Protein AF-A0A067LTH7-F1 (afdb_monomer_lite)

Radius of gyration: 18.6 Å; chains: 1; bounding box: 41×39×45 Å

Foldseek 3Di:
DPDDDPDPVADPVNRVVVVVVVVVVLCVPPVVVPPDDDPVNSVVCCVPPVVVVCVVCVLVPDPVVCPPDDDPQDPVRVVVVVD

Secondary structure (DSSP, 8-state):
-----S-TTS-HHHHHHHHHHHHHHHHHHHSTT-SS--HHHHHHHIIIIIHHHHHHHHHHHSGGGGTTSPPPPPHHHHHHHH-

pLDDT: mean 82.75, std 8.86, range [55.25, 93.69]

Organism: Botryobasidium botryosum (strain FD-172 SS1) (NCBI:txid930990)

Structure (mmCIF, N/CA/C/O backbone):
data_AF-A0A067LTH7-F1
#
_entry.id   AF-A0A067LTH7-F1
#
loop_
_atom_site.group_PDB
_atom_site.id
_atom_site.type_symbol
_atom_site.label_atom_id
_atom_site.label_alt_id
_atom_site.label_comp_id
_atom_site.label_asym_id
_atom_site.label_entity_id
_atom_site.label_seq_id
_atom_site.pdbx_PDB_ins_code
_atom_site.Cartn_x
_atom_site.Cartn_y
_atom_site.Cartn_z
_atom_site.occupancy
_atom_site.B_iso_or_equiv
_atom_site.auth_seq_id
_atom_site.auth_comp_id
_atom_site.auth_asym_id
_atom_site.auth_atom_id
_atom_site.pdbx_PDB_model_num
ATOM 1 N N . LEU A 1 1 ? 2.551 16.753 5.418 1.00 68.12 1 LEU A N 1
ATOM 2 C CA . LEU A 1 1 ? 1.714 15.570 5.086 1.00 68.12 1 LEU A CA 1
ATOM 3 C C . LEU A 1 1 ? 1.109 15.765 3.698 1.00 68.12 1 LEU A C 1
ATOM 5 O O . LEU A 1 1 ? 0.284 16.663 3.557 1.00 68.12 1 LEU A O 1
ATOM 9 N N . TRP A 1 2 ? 1.547 14.992 2.701 1.00 81.75 2 TRP A N 1
ATOM 10 C CA . TRP A 1 2 ? 1.264 15.243 1.276 1.00 81.75 2 TRP A CA 1
ATOM 11 C C . TRP A 1 2 ? 0.287 14.244 0.632 1.00 81.75 2 TRP A C 1
ATOM 13 O O . TRP A 1 2 ? -0.357 14.588 -0.351 1.00 81.75 2 TRP A O 1
ATOM 23 N N . SER A 1 3 ? 0.110 13.047 1.200 1.00 83.81 3 SER A N 1
ATOM 24 C CA . SER A 1 3 ? -0.923 12.104 0.759 1.00 83.81 3 SER A CA 1
ATOM 25 C C . SER A 1 3 ? -2.149 12.162 1.675 1.00 83.81 3 SER A C 1
ATOM 27 O O . SER A 1 3 ? -2.038 12.248 2.904 1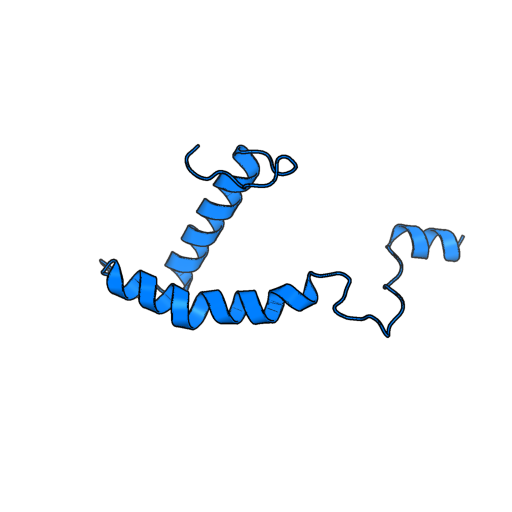.00 83.81 3 SER A O 1
ATOM 29 N N . ARG A 1 4 ? -3.342 12.134 1.076 1.00 84.44 4 ARG A N 1
ATOM 30 C CA . ARG A 1 4 ? -4.625 12.121 1.785 1.00 84.44 4 ARG A CA 1
ATOM 31 C C . ARG A 1 4 ? -5.517 11.062 1.147 1.00 84.44 4 ARG A C 1
ATOM 33 O O . ARG A 1 4 ? -5.652 11.035 -0.070 1.00 84.44 4 ARG A O 1
ATOM 40 N N . SER A 1 5 ? -6.102 10.196 1.970 1.00 85.62 5 SER A N 1
ATOM 41 C CA . SER A 1 5 ? -7.155 9.289 1.510 1.00 85.62 5 SER A CA 1
ATOM 42 C C . SER A 1 5 ? -8.471 10.046 1.360 1.00 85.62 5 SER A C 1
ATOM 44 O O . SER A 1 5 ? -8.749 10.966 2.128 1.00 85.62 5 SER A O 1
ATOM 46 N N . THR A 1 6 ? -9.296 9.629 0.404 1.00 88.56 6 THR A N 1
ATOM 47 C CA . THR A 1 6 ? -10.672 10.115 0.236 1.00 88.56 6 THR A CA 1
ATOM 48 C C . THR A 1 6 ? -11.567 9.714 1.414 1.00 88.56 6 THR A C 1
ATOM 50 O O . THR A 1 6 ? -12.566 10.371 1.683 1.00 88.56 6 THR A O 1
ATOM 53 N N . SER A 1 7 ? -11.211 8.649 2.143 1.00 85.06 7 SER A N 1
ATOM 54 C CA . SER A 1 7 ? -11.982 8.187 3.298 1.00 85.06 7 SER A CA 1
ATOM 55 C C . SER A 1 7 ? -11.636 8.984 4.564 1.00 85.06 7 SER A C 1
ATOM 57 O O . SER A 1 7 ? -10.465 8.999 4.959 1.00 85.06 7 SER A O 1
ATOM 59 N N . PRO A 1 8 ? -12.630 9.571 5.260 1.00 83.94 8 PRO A N 1
ATOM 60 C CA . PRO A 1 8 ? -12.409 10.293 6.514 1.00 83.94 8 PRO A CA 1
ATOM 61 C C . PRO A 1 8 ? -12.027 9.369 7.682 1.00 83.94 8 PRO A C 1
ATOM 63 O O . PRO A 1 8 ? -11.511 9.838 8.691 1.00 83.94 8 PRO A O 1
ATOM 66 N N . LEU A 1 9 ? -12.238 8.055 7.545 1.00 87.00 9 LEU A N 1
ATOM 67 C CA . LEU A 1 9 ? -11.899 7.054 8.564 1.00 87.00 9 LEU A CA 1
ATOM 68 C C . LEU A 1 9 ? -10.384 6.839 8.699 1.00 87.00 9 LEU A C 1
ATOM 70 O O . LEU A 1 9 ? -9.906 6.298 9.696 1.00 87.00 9 LEU A O 1
ATOM 74 N N . LEU A 1 10 ? -9.616 7.233 7.682 1.00 84.44 10 LEU A N 1
ATOM 75 C CA . LEU A 1 10 ? -8.169 7.084 7.664 1.00 84.44 10 LEU A CA 1
ATOM 76 C C . LEU A 1 10 ? -7.507 8.412 8.023 1.00 84.44 10 LEU A C 1
ATOM 78 O O . LEU A 1 10 ? -7.627 9.405 7.308 1.00 84.44 10 LEU A O 1
ATOM 82 N N . SER A 1 11 ? -6.753 8.417 9.123 1.00 87.06 11 SER A N 1
ATOM 83 C CA . SER A 1 11 ? -6.011 9.604 9.541 1.00 87.06 11 SER A CA 1
ATOM 84 C C . SER A 1 11 ? -4.941 9.985 8.513 1.00 87.06 11 SER A C 1
ATOM 86 O O . SER A 1 11 ? -4.290 9.128 7.909 1.00 87.06 11 SER A O 1
ATOM 88 N N . ARG A 1 12 ? -4.705 11.295 8.355 1.00 88.00 12 ARG A N 1
ATOM 89 C CA . ARG A 1 12 ? -3.698 11.834 7.419 1.00 88.00 12 ARG A CA 1
ATOM 90 C C . ARG A 1 12 ? -2.295 11.281 7.681 1.00 88.00 12 ARG A C 1
ATOM 92 O O . ARG A 1 12 ? -1.541 11.065 6.743 1.00 88.00 12 ARG A O 1
ATOM 99 N N . LEU A 1 13 ? -1.951 11.052 8.948 1.00 88.06 13 LEU A N 1
ATOM 100 C CA . LEU A 1 13 ? -0.659 10.492 9.340 1.00 88.06 13 LEU A CA 1
ATOM 101 C C . LEU A 1 13 ? -0.537 9.022 8.916 1.00 88.06 13 LEU A C 1
ATOM 103 O O . LEU A 1 13 ? 0.481 8.609 8.363 1.00 88.06 13 LEU A O 1
ATOM 107 N N . ARG A 1 14 ? -1.605 8.234 9.089 1.00 87.81 14 ARG A N 1
ATOM 108 C CA . ARG A 1 14 ? -1.628 6.834 8.656 1.00 87.81 14 ARG A CA 1
ATOM 109 C C . ARG A 1 14 ? -1.523 6.715 7.138 1.00 87.81 14 ARG A C 1
ATOM 111 O O . ARG A 1 14 ? -0.806 5.843 6.646 1.00 87.81 14 ARG A O 1
ATOM 118 N N . THR A 1 15 ? -2.188 7.595 6.387 1.00 90.75 15 THR A N 1
ATOM 119 C CA . THR A 1 15 ? -2.124 7.586 4.918 1.00 90.75 15 THR A CA 1
ATOM 120 C C . THR A 1 15 ? -0.741 7.967 4.406 1.00 90.75 15 THR A C 1
ATOM 122 O O . THR A 1 15 ? -0.234 7.300 3.506 1.00 90.75 15 THR A O 1
ATOM 125 N N . THR A 1 16 ? -0.083 8.967 5.000 1.00 92.62 16 THR A N 1
ATOM 126 C CA . THR A 1 16 ? 1.288 9.332 4.602 1.00 92.62 16 THR A CA 1
ATOM 127 C C . THR A 1 16 ? 2.287 8.239 4.911 1.00 92.62 16 THR A C 1
ATOM 129 O O . THR A 1 16 ? 3.046 7.869 4.021 1.00 92.62 16 THR A O 1
ATOM 132 N N . MET A 1 17 ? 2.230 7.648 6.106 1.00 93.69 17 MET A N 1
ATOM 133 C CA . MET A 1 17 ? 3.127 6.545 6.465 1.00 93.69 17 MET A CA 1
ATOM 134 C C . MET A 1 17 ? 2.942 5.338 5.544 1.00 93.69 17 MET A C 1
ATOM 136 O O . MET A 1 17 ? 3.916 4.713 5.131 1.00 93.69 17 MET A O 1
ATOM 140 N N . THR A 1 18 ? 1.695 5.023 5.183 1.00 90.69 18 THR A N 1
ATOM 141 C CA . THR A 1 18 ? 1.400 3.908 4.274 1.00 90.69 18 THR A CA 1
ATOM 142 C C . THR A 1 18 ? 1.970 4.170 2.880 1.00 90.69 18 THR A C 1
ATOM 144 O O . THR A 1 18 ? 2.604 3.288 2.302 1.00 90.69 18 THR A O 1
ATOM 147 N N . VAL A 1 19 ? 1.794 5.387 2.354 1.00 91.00 19 VAL A N 1
ATOM 148 C CA . VAL A 1 19 ? 2.319 5.775 1.037 1.00 91.00 19 VAL A CA 1
ATOM 149 C C . VAL A 1 19 ? 3.849 5.787 1.035 1.00 91.00 19 VAL A C 1
ATOM 151 O O . VAL A 1 19 ? 4.461 5.234 0.126 1.00 91.00 19 VAL A O 1
ATOM 154 N N . GLU A 1 20 ? 4.491 6.341 2.061 1.00 93.12 20 GLU A N 1
ATOM 155 C CA . GLU A 1 20 ? 5.956 6.339 2.182 1.00 93.12 20 GLU A CA 1
ATOM 156 C C . GLU A 1 20 ? 6.525 4.922 2.287 1.00 93.12 20 GLU A C 1
ATOM 158 O O . GLU A 1 20 ? 7.505 4.595 1.611 1.00 93.12 20 GLU A O 1
ATOM 163 N N . ASN A 1 21 ? 5.886 4.053 3.074 1.00 91.75 21 ASN A N 1
ATOM 164 C CA . ASN A 1 21 ? 6.284 2.654 3.171 1.00 91.75 21 ASN A CA 1
ATOM 165 C C . ASN A 1 21 ? 6.131 1.922 1.828 1.00 91.75 21 ASN A C 1
ATOM 167 O O . ASN A 1 21 ? 7.022 1.167 1.436 1.00 91.75 21 ASN A O 1
ATOM 171 N N . HIS A 1 22 ? 5.052 2.187 1.085 1.00 90.25 22 HIS A N 1
ATOM 172 C CA . HIS A 1 22 ? 4.881 1.660 -0.268 1.00 90.25 22 HIS A CA 1
ATOM 173 C C . HIS A 1 22 ? 6.034 2.094 -1.188 1.00 90.25 22 HIS A C 1
ATOM 175 O O . HIS A 1 22 ? 6.664 1.248 -1.822 1.00 90.25 22 HIS A O 1
ATOM 181 N N . TRP A 1 23 ? 6.389 3.382 -1.198 1.00 88.94 23 TRP A N 1
ATOM 182 C CA . TRP A 1 23 ? 7.521 3.880 -1.986 1.00 88.94 23 TRP A CA 1
ATOM 183 C C . TRP A 1 23 ? 8.862 3.286 -1.550 1.00 88.94 23 TRP A C 1
ATOM 185 O O . TRP A 1 23 ? 9.715 3.008 -2.394 1.00 88.94 23 TRP A O 1
ATOM 195 N N . LYS A 1 24 ? 9.068 3.056 -0.248 1.00 90.69 24 LYS A N 1
ATOM 196 C CA . LYS A 1 24 ? 10.258 2.365 0.267 1.00 90.69 24 LYS A CA 1
ATOM 197 C C . LYS A 1 24 ? 10.356 0.947 -0.300 1.00 90.69 24 LYS A C 1
ATOM 199 O O . LYS A 1 24 ? 11.410 0.574 -0.814 1.00 90.69 24 LYS A O 1
ATOM 204 N N . GLN A 1 25 ? 9.26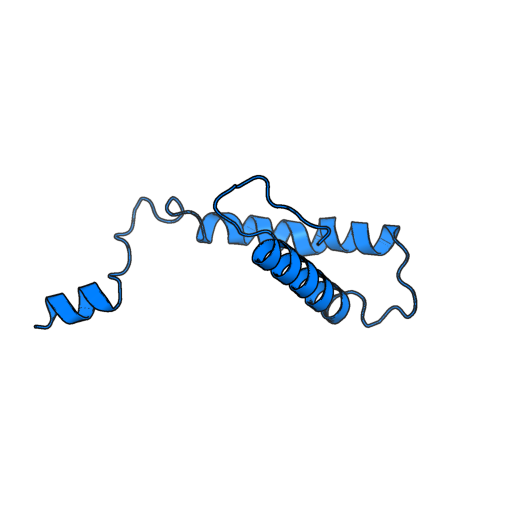5 0.183 -0.247 1.00 90.06 25 GLN A N 1
ATOM 205 C CA . GLN A 1 25 ? 9.218 -1.178 -0.782 1.00 90.06 25 GLN A CA 1
ATOM 206 C C . GLN A 1 25 ? 9.413 -1.196 -2.298 1.00 90.06 25 GLN A C 1
ATOM 208 O O . GLN A 1 25 ? 10.230 -1.974 -2.783 1.00 90.06 25 GLN A O 1
ATOM 213 N N . LEU A 1 26 ? 8.729 -0.319 -3.035 1.00 89.38 26 LEU A N 1
ATOM 214 C C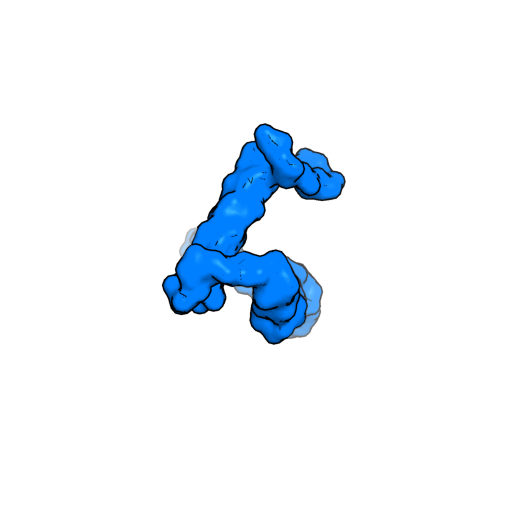A . LEU A 1 26 ? 8.826 -0.246 -4.491 1.00 89.38 26 LEU A CA 1
ATOM 215 C C . LEU A 1 26 ? 10.255 0.068 -4.946 1.00 89.38 26 LEU A C 1
ATOM 217 O O . LEU A 1 26 ? 10.779 -0.601 -5.838 1.00 89.38 26 LEU A O 1
ATOM 221 N N . LYS A 1 27 ? 10.919 1.021 -4.278 1.00 87.38 27 LYS A N 1
ATOM 222 C CA . LYS A 1 27 ? 12.328 1.329 -4.545 1.00 87.38 27 LYS A CA 1
ATOM 223 C C . LYS A 1 27 ? 13.230 0.122 -4.312 1.00 87.38 27 LYS A C 1
ATOM 225 O O . LYS A 1 27 ? 14.050 -0.192 -5.164 1.00 87.38 27 LYS A O 1
ATOM 230 N N . HIS A 1 28 ? 13.057 -0.558 -3.182 1.00 88.06 28 HIS A N 1
ATOM 231 C CA . HIS A 1 28 ? 13.897 -1.697 -2.827 1.00 88.06 28 HIS A CA 1
ATOM 232 C C . HIS A 1 28 ? 13.696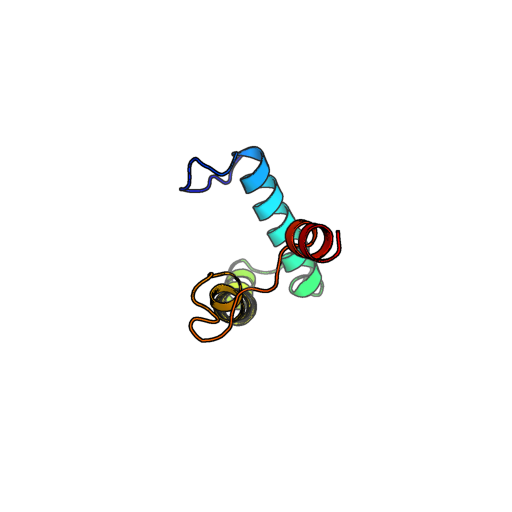 -2.891 -3.773 1.00 88.06 28 HIS A C 1
ATOM 234 O O . HIS A 1 28 ? 14.664 -3.498 -4.211 1.00 88.06 28 HIS A O 1
ATOM 240 N N . HIS A 1 29 ? 12.454 -3.199 -4.148 1.00 85.62 29 HIS A N 1
ATOM 241 C CA . HIS A 1 29 ? 12.162 -4.380 -4.964 1.00 85.62 29 HIS A CA 1
ATOM 242 C C . HIS A 1 29 ? 12.459 -4.160 -6.448 1.00 85.62 29 HIS A C 1
ATOM 244 O O . HIS A 1 29 ? 12.999 -5.054 -7.090 1.00 85.62 29 HIS A O 1
ATOM 250 N N . TYR A 1 30 ? 12.141 -2.982 -6.992 1.00 82.19 30 TYR A N 1
ATOM 251 C CA . TYR A 1 30 ? 12.168 -2.773 -8.443 1.00 82.19 30 TYR A CA 1
ATOM 252 C C . TYR A 1 30 ? 13.218 -1.773 -8.922 1.00 82.19 30 TYR A C 1
ATOM 254 O O . TYR A 1 30 ? 13.681 -1.883 -10.052 1.00 82.19 30 TYR A O 1
ATOM 262 N N . LEU A 1 31 ? 13.599 -0.798 -8.094 1.00 82.38 31 LEU A N 1
ATOM 263 C CA . LEU A 1 31 ? 14.477 0.300 -8.516 1.00 82.38 31 LEU A CA 1
ATOM 264 C C . LEU A 1 31 ? 15.902 0.183 -7.961 1.00 82.38 31 LEU A C 1
ATOM 266 O O . LEU A 1 31 ? 16.718 1.055 -8.236 1.00 82.38 31 LEU A O 1
ATOM 270 N N . HIS A 1 32 ? 16.229 -0.879 -7.216 1.00 79.81 32 HIS A N 1
ATOM 271 C CA . HIS A 1 32 ? 17.545 -1.034 -6.584 1.00 79.81 32 HIS A CA 1
ATOM 272 C C . HIS A 1 32 ? 18.697 -1.159 -7.591 1.00 79.81 32 HIS A C 1
ATOM 274 O O . HIS A 1 32 ? 19.820 -0.780 -7.281 1.00 79.81 32 HIS A O 1
ATOM 280 N N . ILE A 1 33 ? 18.418 -1.662 -8.796 1.00 75.88 33 ILE A N 1
ATOM 281 C CA . ILE A 1 33 ? 19.417 -1.870 -9.857 1.00 75.88 33 ILE A CA 1
ATOM 282 C C . ILE A 1 33 ? 19.717 -0.556 -10.599 1.00 75.88 33 ILE A C 1
ATOM 284 O O . ILE A 1 33 ? 20.771 -0.397 -11.209 1.00 75.88 33 ILE A O 1
ATOM 288 N N . MET A 1 34 ? 18.806 0.419 -10.544 1.00 75.19 34 MET A N 1
ATOM 289 C CA . MET A 1 34 ? 18.911 1.661 -11.306 1.00 75.19 34 MET A CA 1
ATOM 290 C C . MET A 1 34 ? 19.368 2.812 -10.414 1.00 75.19 34 MET A C 1
ATOM 292 O O . MET A 1 34 ? 18.619 3.306 -9.578 1.00 75.19 34 MET A O 1
ATOM 296 N N . HIS A 1 35 ? 20.579 3.311 -10.662 1.00 69.56 35 HIS A N 1
ATOM 297 C CA . HIS A 1 35 ? 21.145 4.457 -9.940 1.00 69.56 35 HIS A CA 1
ATOM 298 C C . HIS A 1 35 ? 20.320 5.754 -10.124 1.00 69.56 35 HIS A C 1
ATOM 300 O O . HIS A 1 35 ? 20.304 6.616 -9.247 1.00 69.56 35 HIS A O 1
ATOM 306 N N . ARG A 1 36 ? 19.589 5.888 -11.245 1.00 75.19 36 ARG A N 1
ATOM 307 C CA . ARG A 1 36 ? 18.595 6.948 -11.502 1.00 75.19 36 ARG A CA 1
ATOM 308 C C . ARG A 1 36 ? 17.464 6.434 -12.398 1.00 75.19 36 ARG A C 1
ATOM 310 O O . ARG A 1 36 ? 17.551 6.566 -13.621 1.00 75.19 36 ARG A O 1
ATOM 317 N N . PRO A 1 37 ? 16.399 5.850 -11.836 1.00 74.06 37 PRO A N 1
ATOM 318 C CA . PRO A 1 37 ? 15.279 5.417 -12.650 1.00 74.06 37 PRO A CA 1
ATOM 319 C C . PRO A 1 37 ? 14.599 6.632 -13.278 1.00 74.06 37 PRO A C 1
ATOM 321 O O . PRO A 1 37 ? 14.275 7.609 -12.600 1.00 74.06 37 PRO A O 1
ATOM 324 N N . ARG A 1 38 ? 14.374 6.573 -14.592 1.00 83.31 38 ARG A N 1
ATOM 325 C CA . ARG A 1 38 ? 13.515 7.547 -15.268 1.00 83.31 38 ARG A CA 1
ATOM 326 C C . ARG A 1 38 ? 12.102 7.428 -14.693 1.00 83.31 38 ARG A C 1
ATOM 328 O O . ARG A 1 38 ? 11.660 6.331 -14.338 1.00 83.31 38 ARG A O 1
ATOM 335 N N . LEU A 1 39 ? 11.389 8.551 -14.627 1.00 83.19 39 LEU A N 1
ATOM 336 C CA . LEU A 1 39 ? 9.993 8.579 -14.184 1.00 83.19 39 LEU A CA 1
ATOM 337 C C . LEU A 1 39 ? 9.140 7.592 -14.995 1.00 83.19 39 LEU A C 1
ATOM 339 O O . LEU A 1 39 ? 8.372 6.829 -14.420 1.00 83.19 39 LEU A O 1
ATOM 343 N N . ASP A 1 40 ? 9.384 7.530 -16.303 1.00 87.75 40 ASP A N 1
ATOM 344 C CA . ASP A 1 40 ? 8.752 6.593 -17.232 1.00 87.75 40 ASP A CA 1
ATOM 345 C C . ASP A 1 40 ? 8.926 5.118 -16.819 1.00 87.75 40 ASP A C 1
ATOM 347 O O . ASP A 1 40 ? 7.955 4.376 -16.699 1.00 87.75 40 ASP A O 1
ATOM 351 N N . HIS A 1 41 ? 10.146 4.710 -16.458 1.00 86.19 41 HIS A N 1
ATOM 352 C CA . HIS A 1 41 ? 10.410 3.345 -16.000 1.00 86.19 41 HIS A CA 1
ATOM 353 C C . HIS A 1 41 ? 9.678 3.020 -14.692 1.00 86.19 41 HIS A C 1
ATOM 355 O O . HIS A 1 41 ? 9.176 1.913 -14.501 1.00 86.19 41 HIS A O 1
ATOM 361 N N . THR A 1 42 ? 9.586 3.998 -13.790 1.00 86.75 42 THR A N 1
ATOM 362 C CA . THR A 1 42 ? 8.860 3.829 -12.526 1.00 86.75 42 THR A CA 1
ATOM 363 C C . THR A 1 42 ? 7.366 3.633 -12.783 1.00 86.75 42 THR A C 1
ATOM 365 O O . THR A 1 42 ? 6.761 2.737 -12.196 1.00 86.75 42 THR A O 1
ATOM 368 N N . LEU A 1 43 ? 6.780 4.409 -13.702 1.00 89.38 43 LEU A N 1
ATOM 369 C CA . LEU A 1 43 ? 5.389 4.237 -14.127 1.00 89.38 43 LEU A CA 1
ATOM 370 C C . LEU A 1 43 ? 5.164 2.876 -14.788 1.00 89.38 43 LEU A C 1
ATOM 372 O O . LEU A 1 43 ? 4.210 2.181 -14.438 1.00 89.38 43 LEU A O 1
ATOM 376 N N . PHE A 1 44 ? 6.069 2.452 -15.672 1.00 90.56 44 PHE A N 1
ATOM 377 C CA . PHE A 1 44 ? 6.001 1.138 -16.305 1.00 90.56 44 PHE A CA 1
ATOM 378 C C . PHE A 1 44 ? 5.978 0.008 -15.267 1.00 90.56 44 PHE A C 1
ATOM 380 O O . PHE A 1 44 ? 5.118 -0.872 -15.325 1.00 90.56 44 PHE A O 1
ATOM 387 N N . VAL A 1 45 ? 6.873 0.046 -14.276 1.00 90.00 45 VAL A N 1
ATOM 388 C CA . VAL A 1 45 ? 6.908 -0.938 -13.182 1.00 90.00 45 VAL A CA 1
ATOM 389 C C . VAL A 1 45 ? 5.616 -0.916 -12.365 1.00 90.00 45 VAL A C 1
ATOM 391 O O . VAL A 1 45 ? 5.080 -1.978 -12.037 1.00 90.00 45 VAL A O 1
ATOM 394 N N . ILE A 1 46 ? 5.088 0.267 -12.041 1.00 90.06 46 ILE A N 1
ATOM 395 C CA . ILE A 1 46 ? 3.835 0.384 -11.287 1.00 90.06 46 ILE A CA 1
ATOM 396 C C . ILE A 1 46 ? 2.691 -0.278 -12.064 1.00 90.06 46 ILE A C 1
ATOM 398 O O . ILE A 1 46 ? 2.014 -1.150 -11.518 1.00 90.06 46 ILE A O 1
ATOM 402 N N . CYS A 1 47 ? 2.517 0.072 -13.339 1.00 91.94 47 CYS A N 1
ATOM 403 C CA . CYS A 1 47 ? 1.429 -0.439 -14.171 1.00 91.94 47 CYS A CA 1
ATOM 404 C C . CYS A 1 47 ? 1.546 -1.943 -14.453 1.00 91.94 47 CYS A C 1
ATOM 406 O O . CYS A 1 47 ? 0.539 -2.645 -14.452 1.00 91.94 47 CYS A O 1
ATOM 408 N N . THR A 1 48 ? 2.760 -2.454 -14.676 1.00 90.88 48 THR A N 1
ATOM 409 C CA . THR A 1 48 ? 2.965 -3.849 -15.112 1.00 90.88 48 THR A CA 1
ATOM 410 C C . THR A 1 48 ? 3.203 -4.834 -13.974 1.00 90.88 48 THR A C 1
ATOM 412 O O . THR A 1 48 ? 2.893 -6.015 -14.121 1.00 90.88 48 THR A O 1
ATOM 415 N N . LYS A 1 49 ? 3.766 -4.392 -12.843 1.00 88.75 49 LYS A N 1
ATOM 416 C CA . LYS A 1 49 ? 4.136 -5.273 -11.723 1.00 88.75 49 LYS A CA 1
ATOM 417 C C . LYS A 1 49 ? 3.313 -4.993 -10.476 1.00 88.75 49 LYS A C 1
ATOM 419 O O . LYS A 1 49 ? 2.756 -5.923 -9.902 1.00 88.75 49 LYS A O 1
ATOM 424 N N . ALA A 1 50 ? 3.219 -3.734 -10.054 1.00 88.19 50 ALA A N 1
ATOM 425 C CA . ALA A 1 50 ? 2.597 -3.403 -8.774 1.00 88.19 50 ALA A CA 1
ATOM 426 C C . ALA A 1 50 ? 1.063 -3.507 -8.833 1.00 88.19 50 ALA A C 1
ATOM 428 O O . ALA A 1 50 ? 0.458 -4.216 -8.027 1.00 88.19 50 ALA A O 1
ATOM 429 N N . VAL A 1 51 ? 0.431 -2.844 -9.807 1.00 89.50 51 VAL A N 1
ATOM 430 C CA . VAL A 1 51 ? -1.035 -2.787 -9.935 1.00 89.50 51 VAL A CA 1
ATOM 431 C C . VAL A 1 51 ? -1.665 -4.177 -10.090 1.00 89.50 51 VAL A C 1
ATOM 433 O O . VAL A 1 51 ? -2.589 -4.465 -9.328 1.00 89.50 51 VAL A O 1
ATOM 436 N N . PRO A 1 52 ? -1.176 -5.085 -10.959 1.00 91.50 52 PRO A N 1
ATOM 437 C CA . PRO A 1 52 ? -1.778 -6.411 -11.103 1.00 91.50 52 PRO A CA 1
ATOM 438 C C . PRO A 1 52 ? -1.715 -7.237 -9.816 1.00 91.50 52 PRO A C 1
ATOM 440 O O . PRO A 1 52 ? -2.681 -7.911 -9.467 1.00 91.50 52 PRO A O 1
ATOM 443 N N . VAL A 1 53 ? -0.613 -7.143 -9.060 1.00 88.12 53 VAL A N 1
ATOM 444 C CA . VAL A 1 53 ? -0.466 -7.838 -7.771 1.00 88.12 53 VAL A CA 1
ATOM 445 C C . VAL A 1 53 ? -1.461 -7.301 -6.744 1.00 88.12 53 VAL A C 1
ATOM 447 O O . VAL A 1 53 ? -2.069 -8.083 -6.010 1.00 88.12 53 VAL A O 1
ATOM 450 N N . TYR A 1 54 ? -1.661 -5.982 -6.693 1.00 86.88 54 TYR A N 1
ATOM 451 C CA . TYR A 1 54 ? -2.671 -5.395 -5.814 1.00 86.88 54 TYR A CA 1
ATOM 452 C C . TYR A 1 54 ? -4.084 -5.778 -6.234 1.00 86.88 54 TYR A C 1
ATOM 454 O O . TYR A 1 54 ? -4.871 -6.150 -5.371 1.00 86.88 54 TYR A O 1
ATOM 462 N N . MET A 1 55 ? -4.392 -5.758 -7.528 1.00 88.00 55 MET A N 1
ATOM 463 C CA . MET A 1 55 ? -5.710 -6.136 -8.043 1.00 88.00 55 MET A CA 1
ATOM 464 C C . MET A 1 55 ? -6.018 -7.617 -7.819 1.00 88.00 55 MET A C 1
ATOM 466 O O . MET A 1 55 ? -7.147 -7.947 -7.480 1.00 88.00 55 MET A O 1
ATOM 470 N N . ALA A 1 56 ? -5.022 -8.502 -7.902 1.00 86.94 56 ALA A N 1
ATOM 471 C CA . ALA A 1 56 ? -5.187 -9.917 -7.568 1.00 86.94 56 ALA A CA 1
ATOM 472 C C . ALA A 1 56 ? -5.423 -10.154 -6.063 1.00 86.94 56 ALA A C 1
ATOM 474 O O . ALA A 1 56 ? -6.111 -11.099 -5.682 1.00 86.94 56 ALA A O 1
ATOM 475 N N . ARG A 1 57 ? -4.869 -9.302 -5.188 1.00 83.75 57 ARG A N 1
ATOM 476 C CA . ARG A 1 57 ? -5.022 -9.401 -3.720 1.00 83.75 57 ARG A CA 1
ATOM 477 C C . ARG A 1 57 ? -6.225 -8.640 -3.168 1.00 83.75 57 ARG A C 1
ATOM 479 O O . ARG A 1 57 ? -6.746 -9.019 -2.125 1.00 83.75 57 ARG A O 1
ATOM 486 N N . ALA A 1 58 ? -6.661 -7.583 -3.846 1.00 84.19 58 ALA A N 1
ATOM 487 C CA . ALA A 1 58 ? -7.822 -6.779 -3.486 1.00 84.19 58 ALA A CA 1
ATOM 488 C C . ALA A 1 58 ? -9.086 -7.613 -3.218 1.00 84.19 58 ALA A C 1
ATOM 490 O O . ALA A 1 58 ? -9.706 -7.370 -2.181 1.00 84.19 58 ALA A O 1
ATOM 491 N N . PRO A 1 59 ? -9.459 -8.613 -4.048 1.00 80.88 59 PRO A N 1
ATOM 492 C CA . PRO A 1 59 ? -10.635 -9.420 -3.769 1.00 80.88 59 PRO A CA 1
ATOM 493 C C . PRO A 1 59 ? -10.471 -10.199 -2.466 1.00 80.88 59 PRO A C 1
ATOM 495 O O . PRO A 1 59 ? -11.407 -10.211 -1.690 1.00 80.88 59 PRO A O 1
ATOM 498 N N . ALA A 1 60 ? -9.283 -10.726 -2.143 1.00 75.31 60 ALA A N 1
ATOM 499 C CA . ALA A 1 60 ? -9.041 -11.444 -0.886 1.00 75.31 60 ALA A CA 1
ATOM 500 C C . ALA A 1 60 ? -9.209 -10.584 0.382 1.00 75.31 60 ALA A C 1
ATOM 502 O O . ALA A 1 60 ? -9.399 -11.130 1.468 1.00 75.31 60 ALA A O 1
ATOM 503 N N . LEU A 1 61 ? -9.126 -9.257 0.255 1.00 72.31 61 LEU A N 1
ATOM 504 C CA . LEU A 1 61 ? -9.359 -8.308 1.348 1.00 72.31 61 LEU A CA 1
ATOM 505 C C . LEU A 1 61 ? -10.834 -7.902 1.476 1.00 72.31 61 LEU A C 1
ATOM 507 O O . LEU A 1 61 ? -11.224 -7.366 2.513 1.00 72.31 61 LEU A O 1
ATOM 511 N N . GLN A 1 62 ? -11.645 -8.127 0.441 1.00 74.38 62 GLN A N 1
ATOM 512 C CA . GLN A 1 62 ? -13.078 -7.859 0.477 1.00 74.38 62 GLN A CA 1
ATOM 513 C C . GLN A 1 62 ? -13.806 -9.048 1.114 1.00 74.38 62 GLN A C 1
ATOM 515 O O . GLN A 1 62 ? -13.547 -10.206 0.790 1.00 74.38 62 GLN A O 1
ATOM 520 N N . ASP A 1 63 ? -14.756 -8.767 2.008 1.00 61.28 63 ASP A N 1
ATOM 521 C CA . ASP A 1 63 ? -15.550 -9.795 2.710 1.00 61.28 63 ASP A CA 1
ATOM 522 C C . ASP A 1 63 ? -16.382 -10.661 1.732 1.00 61.28 63 ASP A C 1
ATOM 524 O O . ASP A 1 63 ? -16.815 -11.762 2.059 1.00 61.28 63 ASP A O 1
ATOM 528 N N . SER A 1 64 ? -16.550 -10.192 0.491 1.00 64.69 64 SER A N 1
ATOM 529 C CA . SER A 1 64 ? -17.188 -10.890 -0.629 1.00 64.69 64 SER A CA 1
ATOM 530 C C . SER A 1 64 ? -16.330 -11.993 -1.268 1.00 64.69 64 SER A C 1
ATOM 532 O O . SER A 1 64 ? -16.840 -12.748 -2.094 1.00 64.69 64 SER A O 1
ATOM 534 N N . TYR A 1 65 ? -15.050 -12.146 -0.906 1.00 55.25 65 TYR A N 1
ATOM 535 C CA . TYR A 1 65 ? -14.162 -13.144 -1.526 1.00 55.25 65 TYR A CA 1
ATOM 536 C C . TYR A 1 65 ? -14.620 -14.594 -1.338 1.00 55.25 65 TYR A C 1
ATOM 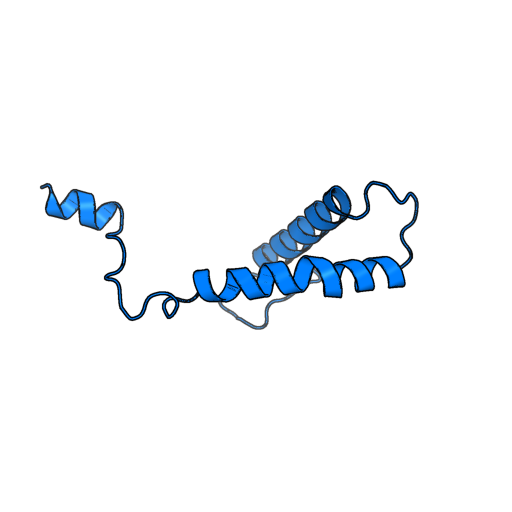538 O O . TYR A 1 65 ? -14.227 -15.487 -2.090 1.00 55.25 65 TYR A O 1
ATOM 546 N N . ARG A 1 66 ? -15.410 -14.861 -0.292 1.00 58.84 66 ARG A N 1
ATOM 547 C CA . ARG A 1 66 ? -15.849 -16.208 0.087 1.00 58.84 66 ARG A CA 1
ATOM 548 C C . ARG A 1 66 ? -17.321 -16.224 0.488 1.00 58.84 66 ARG A C 1
ATOM 550 O O . ARG A 1 66 ? -17.655 -16.652 1.584 1.00 58.84 66 ARG A O 1
ATOM 557 N N . ILE A 1 67 ? -18.203 -15.825 -0.427 1.00 64.75 67 ILE A N 1
ATOM 558 C CA . ILE A 1 67 ? -19.668 -15.858 -0.226 1.00 64.75 67 ILE A CA 1
ATOM 559 C C . ILE A 1 67 ? -20.178 -17.274 0.140 1.00 64.75 67 ILE A C 1
ATOM 561 O O . ILE A 1 67 ? -21.206 -17.407 0.792 1.00 64.75 67 ILE A O 1
ATOM 565 N N . GLY A 1 68 ? -19.435 -18.338 -0.202 1.00 68.31 68 GLY A N 1
ATOM 566 C CA . GLY A 1 68 ? -19.796 -19.731 0.102 1.00 68.31 68 GLY A CA 1
ATOM 567 C C . GLY A 1 68 ? -19.120 -20.375 1.322 1.00 68.31 68 GLY A C 1
ATOM 568 O O . GLY A 1 68 ? -19.364 -21.552 1.579 1.00 68.31 68 GLY A O 1
ATOM 569 N N . ARG A 1 69 ? -18.248 -19.678 2.067 1.00 66.44 69 ARG A N 1
ATOM 570 C CA . ARG A 1 69 ? -17.554 -20.260 3.234 1.00 66.44 69 ARG A CA 1
ATOM 571 C C . ARG A 1 69 ? -17.785 -19.397 4.463 1.00 66.44 69 ARG A C 1
ATOM 573 O O . ARG A 1 69 ? -17.470 -18.213 4.444 1.00 66.44 69 ARG A O 1
ATOM 580 N N . ALA A 1 70 ? -18.260 -20.012 5.546 1.00 69.00 70 ALA A N 1
ATOM 581 C CA . ALA A 1 70 ? -18.376 -19.339 6.834 1.00 69.00 70 ALA A CA 1
ATOM 582 C C . ALA A 1 70 ? -17.032 -18.696 7.221 1.00 69.00 70 ALA A C 1
ATOM 584 O O . ALA A 1 70 ? -15.965 -19.309 7.075 1.00 69.00 70 ALA A O 1
ATOM 585 N N . ARG A 1 71 ? -17.093 -17.442 7.678 1.00 69.50 71 ARG A N 1
ATOM 586 C CA . ARG A 1 71 ? -15.925 -16.677 8.124 1.00 69.50 71 ARG A CA 1
ATOM 587 C C . ARG A 1 71 ? -15.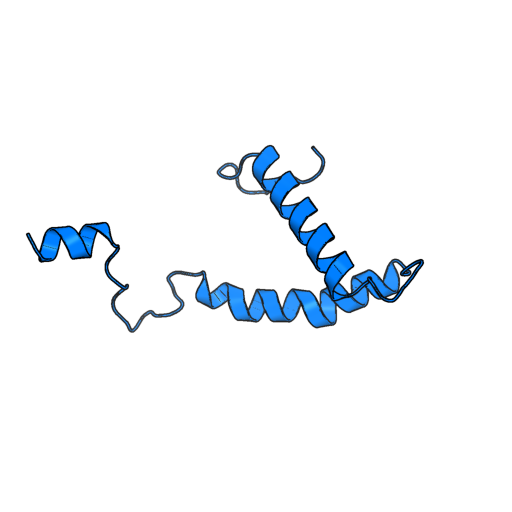202 -17.475 9.210 1.00 69.50 71 ARG A C 1
ATOM 589 O O . ARG A 1 71 ? -15.850 -18.068 10.071 1.00 69.50 71 ARG A O 1
ATOM 596 N N . GLN A 1 72 ? -13.868 -17.519 9.166 1.00 76.62 72 GLN A N 1
ATOM 597 C CA . GLN A 1 72 ? -13.125 -18.101 10.283 1.00 76.62 72 GLN A CA 1
ATOM 598 C C . GLN A 1 72 ? -13.475 -17.327 11.553 1.00 76.62 72 GLN A C 1
ATOM 600 O O . GLN A 1 72 ? -13.507 -16.096 11.538 1.00 76.62 72 GLN A O 1
ATOM 605 N N . LEU A 1 73 ? -13.764 -18.070 12.621 1.00 80.94 73 LEU A N 1
ATOM 606 C CA . LEU A 1 73 ? -14.056 -17.503 13.929 1.00 80.94 73 LEU A CA 1
ATOM 607 C C . LEU A 1 73 ? -12.869 -16.641 14.364 1.00 80.94 73 LEU A C 1
ATOM 609 O O . LEU A 1 73 ? -11.714 -17.066 14.277 1.00 80.94 73 LEU A O 1
ATOM 613 N N . THR A 1 74 ? -13.151 -15.428 14.826 1.00 83.06 74 THR A N 1
ATOM 614 C CA . THR A 1 74 ? -12.135 -14.555 15.420 1.00 83.06 74 THR A CA 1
ATOM 615 C C . THR A 1 74 ? -11.527 -15.258 16.637 1.00 83.06 74 THR A C 1
ATOM 617 O O . THR A 1 74 ? -12.224 -16.023 17.301 1.00 83.06 74 THR A O 1
ATOM 620 N N . ALA A 1 75 ? -10.267 -14.978 16.989 1.00 83.56 75 ALA A N 1
ATOM 621 C CA . ALA A 1 75 ? -9.609 -15.589 18.154 1.00 83.56 75 ALA A CA 1
ATOM 622 C C . ALA A 1 75 ? -10.482 -15.544 19.428 1.00 83.56 75 ALA A C 1
ATOM 624 O O . ALA A 1 75 ? -10.636 -16.556 20.099 1.00 83.56 75 ALA A O 1
ATOM 625 N N . TYR A 1 76 ? -11.166 -14.419 19.667 1.00 83.69 76 TYR A N 1
ATOM 626 C CA . TYR A 1 76 ? -12.143 -14.253 20.750 1.00 83.69 76 TYR A CA 1
ATOM 627 C C . TYR A 1 76 ? -13.362 -15.190 20.672 1.00 83.69 76 TYR A C 1
ATOM 629 O O . TYR A 1 76 ? -13.862 -15.664 21.688 1.00 83.69 76 TYR A O 1
ATOM 637 N N . GLN A 1 77 ? -13.870 -15.459 19.469 1.00 86.25 77 GLN A N 1
ATOM 638 C CA . GLN A 1 77 ? -15.009 -16.360 19.270 1.00 86.25 77 GLN A CA 1
ATOM 639 C C . GLN A 1 77 ? -14.601 -17.823 19.468 1.00 86.25 77 GLN A C 1
ATOM 641 O O . GLN A 1 77 ? -15.399 -18.621 19.950 1.00 86.25 77 GLN A O 1
ATOM 646 N N . ILE A 1 78 ? -13.356 -18.170 19.124 1.00 91.31 78 ILE A N 1
ATOM 647 C CA . ILE A 1 78 ? -12.791 -19.493 19.405 1.00 91.31 78 ILE A CA 1
ATOM 648 C C . ILE A 1 78 ? -12.685 -19.688 20.918 1.00 91.31 78 ILE A C 1
ATOM 650 O O . ILE A 1 78 ? -13.198 -20.682 21.420 1.00 91.31 78 ILE A O 1
ATOM 654 N N . THR A 1 79 ? -12.109 -18.718 21.640 1.00 88.69 79 THR A N 1
ATOM 655 C CA . THR A 1 79 ? -11.960 -18.796 23.103 1.00 88.69 79 THR A CA 1
ATOM 656 C C . THR A 1 79 ? -13.301 -18.869 23.829 1.00 88.69 79 THR A C 1
ATOM 658 O O . THR A 1 79 ? -13.420 -19.606 24.798 1.00 88.69 79 THR A O 1
ATOM 661 N N . PHE A 1 80 ? -14.320 -18.147 23.350 1.00 86.75 80 PHE A N 1
ATOM 662 C CA . PHE A 1 80 ? -15.667 -18.195 23.928 1.00 86.75 80 PHE A CA 1
ATOM 663 C C . PHE A 1 80 ? -16.363 -19.540 23.692 1.00 86.75 80 PHE A C 1
ATOM 665 O O . PHE A 1 80 ? -17.092 -20.007 24.550 1.00 86.75 80 PHE A O 1
ATOM 672 N N . LYS A 1 81 ? -16.138 -20.180 22.538 1.00 84.00 81 LYS A N 1
ATOM 673 C CA . LYS A 1 81 ? -16.740 -21.483 22.218 1.00 84.00 81 LYS A CA 1
ATOM 674 C C . LYS A 1 81 ? -16.126 -22.638 23.023 1.00 84.00 81 LYS A C 1
ATOM 676 O O . LYS A 1 81 ? -16.748 -23.687 23.145 1.00 84.00 81 LYS A O 1
ATOM 681 N N . THR A 1 82 ? -14.888 -22.476 23.485 1.00 81.69 82 THR A N 1
ATOM 682 C CA . THR A 1 82 ? -14.167 -23.474 24.291 1.00 81.69 82 THR A CA 1
ATOM 683 C C . THR A 1 82 ? -14.359 -23.317 25.800 1.00 81.69 82 THR A C 1
ATOM 685 O O . THR A 1 82 ? -13.929 -24.205 26.530 1.00 81.69 82 THR A O 1
ATOM 688 N N . ALA A 1 83 ? -14.930 -22.196 26.250 1.00 62.72 83 ALA A N 1
ATOM 689 C CA . ALA A 1 83 ? -15.286 -21.941 27.646 1.00 62.72 83 ALA A CA 1
ATOM 690 C C . ALA A 1 83 ? -16.688 -22.487 27.947 1.00 62.72 83 ALA A C 1
ATOM 692 O O . ALA A 1 83 ? -16.884 -22.958 29.087 1.00 62.72 83 ALA A O 1
#

Sequence (83 aa):
LWSRSTSPLLSRLRTTMTVENHWKQLKHHYLHIMHRPRLDHTLFVICTKAVPVYMARAPALQDSYRIGRARQLTAYQITFKTA